Protein AF-V5GTA9-F1 (afdb_monomer)

InterPro domains:
  IPR036397 Ribonuclease H superfamily [G3DSA:3.30.420.10] (4-104)

Sequence (135 aa):
MVRSQLLYLIRQNKDKYNLYITDEMAKKENKVVLRLPPYHCELNPIELIWAQVKNEVASKNKTYKLKDVRELLIEALNNVTNMNWKKCVEHVIKEEEKMGTLDGIMDDLIEPLIISINNSESDMDTDSSNNSENC

Mean predicted aligned error: 11.88 Å

Nearest PDB structures (foldseek):
  5cr4-assembly1_A  TM=5.526E-01  e=5.001E-02  synthetic construct
  4zux-assembly1_V  TM=3.525E-01  e=3.252E+00  Saccharomyces cerevisiae S288C
  4xbo-assembly1_B  TM=2.836E-01  e=8.963E+00  Escherichia coli K-12

Foldseek 3Di:
DAPVVVVVVCVVCVVVPVDDPVQVVCVVVVHHDDDDDPPPCLLPLVVQLVVQLVVQLVVPDDPPDPVSSVVSSVVSVVVDDPVSSVVSNVSSVVVVVVVVVVSVVVSVVDDPPDPPPPPDDDDDDDDDDPDDDDD

Secondary structure (DSSP, 8-state):
--HHHHHHHHHHHGGGT---HHHHHHHHTT-PPPPPPTT-GGG-HHHHHHHHHHHHHHHH-SS--HHHHHHHHHHHHHT--HHHHHHHHHHHHHHHHHHHHHHHHHHHH--------------------------

Structure (mmCIF, N/CA/C/O backbone):
data_AF-V5GTA9-F1
#
_entry.id   AF-V5GTA9-F1
#
loop_
_atom_site.group_PDB
_atom_site.id
_atom_site.type_symbol
_atom_site.label_atom_id
_atom_site.label_alt_id
_atom_site.label_comp_id
_atom_site.label_asym_id
_atom_site.label_entity_id
_atom_site.label_seq_id
_atom_site.pdbx_PDB_ins_code
_atom_site.Cartn_x
_atom_site.Cartn_y
_atom_site.Cartn_z
_atom_site.occupancy
_atom_site.B_iso_or_equiv
_atom_site.auth_seq_id
_atom_site.auth_comp_id
_atom_site.auth_asym_id
_atom_site.auth_atom_id
_atom_site.pdbx_PDB_model_num
ATOM 1 N N . MET A 1 1 ? 24.596 -11.110 -19.372 1.00 63.72 1 MET A N 1
ATOM 2 C CA . MET A 1 1 ? 23.405 -10.435 -19.933 1.00 63.72 1 MET A CA 1
ATOM 3 C C . MET A 1 1 ? 22.958 -9.414 -18.909 1.00 63.72 1 MET A C 1
ATOM 5 O O . MET A 1 1 ? 22.649 -9.816 -17.795 1.00 63.72 1 MET A O 1
ATOM 9 N N . VAL A 1 2 ? 23.010 -8.129 -19.248 1.00 80.12 2 VAL A N 1
ATOM 10 C CA . VAL A 1 2 ? 22.640 -7.034 -18.330 1.00 80.12 2 VAL A CA 1
ATOM 11 C C . VAL A 1 2 ? 21.121 -6.865 -18.264 1.00 80.12 2 VAL A C 1
ATOM 13 O O . VAL A 1 2 ? 20.399 -7.342 -19.151 1.00 80.12 2 VAL A O 1
ATOM 16 N N . ARG A 1 3 ? 20.606 -6.199 -17.226 1.00 78.25 3 ARG A N 1
ATOM 17 C CA . ARG A 1 3 ? 19.157 -6.082 -16.995 1.00 78.25 3 ARG A CA 1
ATOM 18 C C . ARG A 1 3 ? 18.438 -5.418 -18.169 1.00 78.25 3 ARG A C 1
ATOM 20 O O . ARG A 1 3 ? 17.366 -5.877 -18.571 1.00 78.25 3 ARG A O 1
ATOM 27 N N . SER A 1 4 ? 19.038 -4.391 -18.765 1.00 80.69 4 SER A N 1
ATOM 28 C CA . SER A 1 4 ? 18.513 -3.708 -19.957 1.00 80.69 4 SER A CA 1
ATOM 29 C C . SER A 1 4 ? 18.275 -4.649 -21.153 1.00 80.69 4 SER A C 1
ATOM 31 O O . SER A 1 4 ? 17.236 -4.560 -21.814 1.00 80.69 4 SER A O 1
ATOM 33 N N . GLN A 1 5 ? 19.172 -5.614 -21.390 1.00 84.50 5 GLN A N 1
ATOM 34 C CA . GLN A 1 5 ? 19.025 -6.630 -22.442 1.00 84.50 5 GLN A CA 1
ATOM 35 C C . GLN A 1 5 ? 17.868 -7.590 -22.139 1.00 84.50 5 GLN A C 1
ATOM 37 O O . GLN A 1 5 ? 17.070 -7.904 -23.024 1.00 84.50 5 GLN A O 1
ATOM 42 N N . LEU A 1 6 ? 17.729 -8.018 -20.881 1.00 86.31 6 LEU A N 1
ATOM 43 C CA . LEU A 1 6 ? 16.621 -8.878 -20.465 1.00 86.31 6 LEU A CA 1
ATOM 44 C C . LEU A 1 6 ? 15.271 -8.157 -20.596 1.00 86.31 6 LEU A C 1
ATOM 46 O O . LEU A 1 6 ? 14.317 -8.726 -21.126 1.00 86.31 6 LEU A O 1
ATOM 50 N N . LEU A 1 7 ? 15.191 -6.890 -20.179 1.00 86.00 7 LEU A N 1
ATOM 51 C CA . LEU A 1 7 ? 13.988 -6.067 -20.333 1.00 86.00 7 LEU A CA 1
ATOM 52 C C . LEU A 1 7 ? 13.582 -5.911 -21.803 1.00 86.00 7 LEU A C 1
ATOM 54 O O . LEU A 1 7 ? 12.389 -5.961 -22.113 1.00 86.00 7 LEU A O 1
ATOM 58 N N . TYR A 1 8 ? 14.551 -5.764 -22.711 1.00 88.50 8 TYR A N 1
ATOM 59 C CA . TYR A 1 8 ? 14.289 -5.755 -24.149 1.00 88.50 8 TYR A CA 1
ATOM 60 C C . TYR A 1 8 ? 13.653 -7.074 -24.613 1.00 88.50 8 TYR A C 1
ATOM 62 O O . TYR A 1 8 ? 12.587 -7.055 -25.227 1.00 88.50 8 TYR A O 1
ATOM 70 N N . LEU A 1 9 ? 14.239 -8.222 -24.256 1.00 90.00 9 LEU A N 1
ATOM 71 C CA . LEU A 1 9 ? 13.702 -9.540 -24.619 1.00 90.00 9 LEU A CA 1
ATOM 72 C C . LEU A 1 9 ? 12.298 -9.783 -24.051 1.00 90.00 9 LEU A C 1
ATOM 74 O O . LEU A 1 9 ? 11.439 -10.329 -24.749 1.00 90.00 9 LEU A O 1
ATOM 78 N N . ILE A 1 10 ? 12.045 -9.349 -22.812 1.00 86.56 10 ILE A N 1
ATOM 79 C CA . ILE A 1 10 ? 10.724 -9.431 -22.181 1.00 86.56 10 ILE A CA 1
ATOM 80 C C . ILE A 1 10 ? 9.711 -8.623 -22.987 1.00 86.56 10 ILE A C 1
ATOM 82 O O . ILE A 1 10 ? 8.661 -9.160 -23.323 1.00 86.56 10 ILE A O 1
ATOM 86 N N . ARG A 1 11 ? 10.014 -7.370 -23.353 1.00 86.00 11 ARG A N 1
ATOM 87 C CA . ARG A 1 11 ? 9.096 -6.523 -24.141 1.00 86.00 11 ARG A CA 1
ATOM 88 C C . ARG A 1 11 ? 8.681 -7.180 -25.458 1.00 86.00 11 ARG A C 1
ATOM 90 O O . ARG A 1 11 ? 7.508 -7.124 -25.798 1.00 86.00 11 ARG A O 1
ATOM 97 N N . GLN A 1 12 ? 9.600 -7.873 -26.130 1.00 88.56 12 GLN A N 1
ATOM 98 C CA . GLN A 1 12 ? 9.310 -8.566 -27.394 1.00 88.56 12 GLN A CA 1
ATOM 99 C C . GLN A 1 12 ? 8.445 -9.824 -27.241 1.00 88.56 12 GLN A C 1
ATOM 101 O O . GLN A 1 12 ? 7.891 -10.322 -28.221 1.00 88.56 12 GLN A O 1
ATOM 106 N N . ASN A 1 13 ? 8.345 -10.379 -26.032 1.00 86.62 13 ASN A N 1
ATOM 107 C CA . ASN A 1 13 ? 7.649 -11.642 -25.790 1.00 86.62 13 ASN A CA 1
ATOM 108 C C . ASN A 1 13 ? 6.465 -11.522 -24.830 1.00 86.62 13 ASN A C 1
ATOM 110 O O . ASN A 1 13 ? 5.690 -12.469 -24.725 1.00 86.62 13 ASN A O 1
ATOM 114 N N . LYS A 1 14 ? 6.307 -10.380 -24.154 1.00 80.50 14 LYS A N 1
ATOM 115 C CA . LYS A 1 14 ? 5.347 -10.181 -23.066 1.00 80.50 14 LYS A CA 1
ATOM 116 C C . LYS A 1 14 ? 3.928 -10.553 -23.483 1.00 80.50 14 LYS A C 1
ATOM 118 O O . LYS A 1 14 ? 3.289 -11.342 -22.797 1.00 80.50 14 LYS A O 1
ATOM 123 N N . ASP A 1 15 ? 3.476 -10.059 -24.633 1.00 77.44 15 ASP A N 1
ATOM 124 C CA . ASP A 1 15 ? 2.092 -10.214 -25.098 1.00 77.44 15 ASP A CA 1
ATOM 125 C C . ASP A 1 15 ? 1.698 -11.671 -25.376 1.00 77.44 15 ASP A C 1
ATOM 127 O O . ASP A 1 15 ? 0.522 -12.014 -25.296 1.00 77.44 15 ASP A O 1
ATOM 131 N N . LYS A 1 16 ? 2.673 -12.559 -25.615 1.00 78.94 16 LYS A N 1
ATOM 132 C CA . LYS A 1 16 ? 2.424 -13.999 -25.797 1.00 78.94 16 LYS A CA 1
ATOM 133 C C . LYS A 1 16 ? 1.982 -14.691 -24.504 1.00 78.94 16 LYS A C 1
ATOM 135 O O . LYS A 1 16 ? 1.344 -15.735 -24.566 1.00 78.94 16 LYS A O 1
ATOM 140 N N . TYR A 1 17 ? 2.325 -14.122 -23.347 1.00 73.50 17 TYR A N 1
ATOM 141 C CA . TYR A 1 17 ? 2.153 -14.751 -22.033 1.00 73.50 17 TYR A CA 1
ATOM 142 C C . TYR A 1 17 ? 1.309 -13.906 -21.060 1.00 73.50 17 TYR A C 1
ATOM 144 O O . TYR A 1 17 ? 1.145 -14.276 -19.900 1.00 73.50 17 TYR A O 1
ATOM 152 N N . ASN A 1 18 ? 0.756 -12.776 -21.514 1.00 64.12 18 ASN A N 1
ATOM 153 C CA . ASN A 1 18 ? 0.122 -11.757 -20.669 1.00 64.12 18 ASN A CA 1
ATOM 154 C C . ASN A 1 18 ? -1.415 -11.872 -20.573 1.00 64.12 18 ASN A C 1
ATOM 156 O O . ASN A 1 18 ? -2.118 -10.868 -20.498 1.00 64.12 18 ASN A O 1
ATOM 160 N N . LEU A 1 19 ? -1.958 -13.088 -20.580 1.00 69.69 19 LEU A N 1
ATOM 161 C CA . LEU A 1 19 ? -3.406 -13.328 -20.537 1.00 69.69 19 LEU A CA 1
ATOM 162 C C . LEU A 1 19 ? -3.863 -13.663 -19.115 1.00 69.69 19 LEU A C 1
ATOM 164 O O . LEU A 1 19 ? -4.141 -14.814 -18.786 1.00 69.69 19 LEU A O 1
ATOM 168 N N . TYR A 1 20 ? -3.950 -12.644 -18.262 1.00 84.94 20 TYR A N 1
ATOM 169 C CA . TYR A 1 20 ? -4.601 -12.785 -16.961 1.00 84.94 20 TYR A CA 1
ATOM 170 C C . TYR A 1 20 ? -6.048 -12.313 -17.056 1.00 84.94 20 TYR A C 1
ATOM 172 O O . TYR A 1 20 ? -6.324 -11.215 -17.535 1.00 84.94 20 TYR A O 1
ATOM 180 N N . ILE A 1 21 ? -6.978 -13.120 -16.539 1.00 89.56 21 ILE A N 1
ATOM 181 C CA . ILE A 1 21 ? -8.411 -12.780 -16.498 1.00 89.56 21 ILE A CA 1
ATOM 182 C C . ILE A 1 21 ? -8.629 -11.422 -15.807 1.00 89.56 21 ILE A C 1
ATOM 184 O O . ILE A 1 21 ? -9.458 -10.627 -16.243 1.00 89.56 21 ILE A O 1
ATOM 188 N N . THR A 1 22 ? -7.841 -11.123 -14.772 1.00 89.88 22 THR A N 1
ATOM 189 C CA . THR A 1 22 ? -7.871 -9.845 -14.047 1.00 89.88 22 THR A CA 1
ATOM 190 C C . THR A 1 22 ? -7.530 -8.645 -14.924 1.00 89.88 22 THR A C 1
ATOM 192 O O . THR A 1 22 ? -8.128 -7.586 -14.753 1.00 89.88 22 THR A O 1
ATOM 195 N N . ASP A 1 23 ? -6.605 -8.802 -15.871 1.00 89.25 23 ASP A N 1
ATOM 196 C CA . ASP A 1 23 ? -6.149 -7.714 -16.738 1.00 89.25 23 ASP A CA 1
ATOM 197 C C . ASP A 1 23 ? -7.236 -7.387 -17.767 1.00 89.25 23 ASP A C 1
ATOM 199 O O . ASP A 1 23 ? -7.545 -6.219 -17.987 1.00 89.25 23 ASP A O 1
ATOM 203 N N . GLU A 1 24 ? -7.905 -8.409 -18.310 1.00 90.06 24 GLU A N 1
ATOM 204 C CA . GLU A 1 24 ? -9.071 -8.237 -19.184 1.00 90.06 24 GLU A CA 1
ATOM 205 C C . GLU A 1 24 ? -10.257 -7.600 -18.446 1.00 90.06 24 GLU A C 1
ATOM 207 O O . GLU A 1 24 ? -10.933 -6.722 -18.984 1.00 90.06 24 GLU A O 1
ATOM 212 N N . MET A 1 25 ? -10.504 -7.994 -17.192 1.00 93.56 25 MET A N 1
ATOM 213 C CA . MET A 1 25 ? -11.537 -7.370 -16.357 1.00 93.56 25 MET A CA 1
ATOM 214 C C . MET A 1 25 ? -11.231 -5.896 -16.072 1.00 93.56 25 MET A C 1
ATOM 216 O O . MET A 1 25 ? -12.116 -5.055 -16.206 1.00 93.56 25 MET A O 1
ATOM 220 N N . ALA A 1 26 ? -9.987 -5.563 -15.719 1.00 93.62 26 ALA A N 1
ATOM 221 C CA . ALA A 1 26 ? -9.571 -4.181 -15.494 1.00 93.62 26 ALA A CA 1
ATOM 222 C C . ALA A 1 26 ? -9.655 -3.343 -16.780 1.00 93.62 26 ALA A C 1
ATOM 224 O O . ALA A 1 26 ? -10.157 -2.219 -16.756 1.00 93.62 26 ALA A O 1
ATOM 225 N N . LYS A 1 27 ? -9.239 -3.911 -17.917 1.00 92.00 27 LYS A N 1
ATOM 226 C CA . LYS A 1 27 ? -9.268 -3.257 -19.229 1.00 92.00 27 LYS A CA 1
ATOM 227 C C . LYS A 1 27 ? -10.685 -2.912 -19.687 1.00 92.00 27 LYS A C 1
ATOM 229 O O . LYS A 1 27 ? -10.882 -1.825 -20.219 1.00 92.00 27 LYS A O 1
ATOM 234 N N . LYS A 1 28 ? -11.676 -3.781 -19.437 1.00 95.50 28 LYS A N 1
ATOM 235 C CA . LYS A 1 28 ? -13.105 -3.488 -19.697 1.00 95.50 28 LYS A CA 1
ATOM 236 C C . LYS A 1 28 ? -13.598 -2.240 -18.961 1.00 95.50 28 LYS A C 1
ATOM 238 O O . LYS A 1 28 ? -14.474 -1.546 -19.458 1.00 95.50 28 LYS A O 1
ATOM 243 N N . GLU A 1 29 ? -12.991 -1.940 -17.818 1.00 96.12 29 GLU A N 1
ATOM 244 C CA . GLU A 1 29 ? -13.274 -0.771 -16.983 1.00 96.12 29 GLU A CA 1
ATOM 245 C C . GLU A 1 29 ? -12.308 0.403 -17.245 1.00 96.12 29 GLU A C 1
ATOM 247 O O . GLU A 1 29 ? -12.220 1.315 -16.423 1.00 96.12 29 GLU A O 1
ATOM 252 N N . ASN A 1 30 ? -11.548 0.382 -18.350 1.00 95.56 30 ASN A N 1
ATOM 253 C CA . ASN A 1 30 ? -10.504 1.363 -18.688 1.00 95.56 30 ASN A CA 1
ATOM 254 C C . ASN A 1 30 ? -9.437 1.555 -17.589 1.00 95.56 30 ASN A C 1
ATOM 256 O O . ASN A 1 30 ? -8.901 2.650 -17.410 1.00 95.56 30 ASN A O 1
ATOM 260 N N . LYS A 1 31 ? -9.110 0.492 -16.846 1.00 94.31 31 LYS 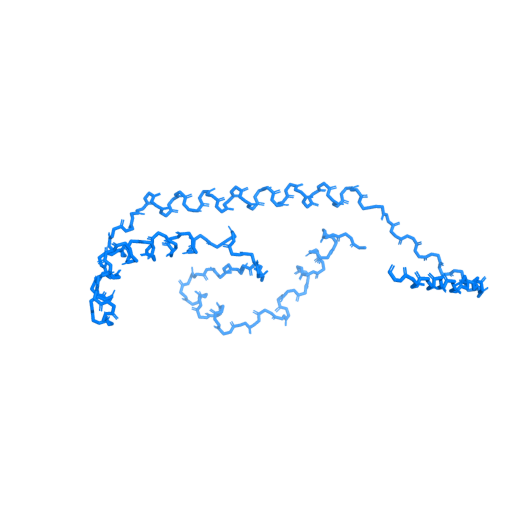A N 1
ATOM 261 C CA . LYS A 1 31 ? -8.076 0.499 -15.800 1.00 94.31 31 LYS A CA 1
ATOM 262 C C . LYS A 1 31 ? -6.832 -0.242 -16.272 1.00 94.31 31 LYS A C 1
ATOM 264 O O . LYS A 1 31 ? -6.917 -1.294 -16.903 1.00 94.31 31 LYS A O 1
ATOM 269 N N . VAL A 1 32 ? -5.668 0.293 -15.913 1.00 90.19 32 VAL A N 1
ATOM 270 C CA . VAL A 1 32 ? -4.368 -0.346 -16.144 1.00 90.19 32 VAL A CA 1
ATOM 271 C C . VAL A 1 32 ? -3.934 -1.052 -14.865 1.00 90.19 32 VAL A C 1
ATOM 273 O O . VAL A 1 32 ? -3.911 -0.445 -13.795 1.00 90.19 32 VAL A O 1
ATOM 276 N N . VAL A 1 33 ? -3.581 -2.332 -14.973 1.00 88.88 33 VAL A N 1
ATOM 277 C CA . VAL A 1 33 ? -3.032 -3.102 -13.852 1.00 88.88 33 VAL A CA 1
ATOM 278 C C . VAL A 1 33 ? -1.535 -2.835 -13.748 1.00 88.88 33 VAL A C 1
ATOM 280 O O . VAL A 1 33 ? -0.770 -3.163 -14.657 1.00 88.88 33 VAL A O 1
ATOM 283 N N . LEU A 1 34 ? -1.116 -2.265 -12.620 1.00 87.81 34 LEU A N 1
ATOM 284 C CA . LEU A 1 34 ? 0.290 -2.172 -12.243 1.00 87.81 34 LEU A CA 1
ATOM 285 C C . LEU A 1 34 ? 0.661 -3.407 -11.423 1.00 87.81 34 LEU A C 1
ATOM 287 O O . LEU A 1 34 ? -0.057 -3.785 -10.498 1.00 87.81 34 LEU A O 1
ATOM 291 N N . ARG A 1 35 ? 1.769 -4.058 -11.784 1.00 86.25 35 ARG A N 1
ATOM 292 C CA . ARG A 1 35 ? 2.270 -5.243 -11.081 1.00 86.25 35 ARG A CA 1
ATOM 293 C C . ARG A 1 35 ? 3.446 -4.840 -10.216 1.00 86.25 35 ARG A C 1
ATOM 295 O O . ARG A 1 35 ? 4.400 -4.252 -10.713 1.00 86.25 35 ARG A O 1
ATOM 302 N N . LEU A 1 36 ? 3.351 -5.186 -8.943 1.00 88.12 36 LEU A N 1
ATOM 303 C CA . LEU A 1 36 ? 4.413 -4.972 -7.977 1.00 88.12 36 LEU A CA 1
ATOM 304 C C . LEU A 1 36 ? 5.395 -6.144 -8.027 1.00 88.12 36 LEU A C 1
ATOM 306 O O . LEU A 1 36 ? 4.965 -7.285 -8.244 1.00 88.12 36 LEU A O 1
ATOM 310 N N . PRO A 1 37 ? 6.696 -5.890 -7.839 1.00 87.19 37 PRO A N 1
ATOM 311 C CA . PRO A 1 37 ? 7.658 -6.968 -7.761 1.00 87.19 37 PRO A CA 1
ATOM 312 C C . PRO A 1 37 ? 7.436 -7.779 -6.466 1.00 87.19 37 PRO A C 1
ATOM 314 O O . PRO A 1 37 ? 7.072 -7.213 -5.429 1.00 87.19 37 PRO A O 1
ATOM 317 N N . PRO A 1 38 ? 7.602 -9.114 -6.508 1.00 86.88 38 PRO A N 1
ATOM 318 C CA . PRO A 1 38 ? 7.452 -9.959 -5.326 1.00 86.88 38 PRO A CA 1
ATOM 319 C C . PRO A 1 38 ? 8.388 -9.521 -4.195 1.00 86.88 38 PRO A C 1
ATOM 321 O O . PRO A 1 38 ? 9.528 -9.167 -4.459 1.00 86.88 38 PRO A O 1
ATOM 324 N N . TYR A 1 39 ? 7.925 -9.601 -2.946 1.00 88.81 39 TYR A N 1
ATOM 325 C CA . TYR A 1 39 ? 8.707 -9.293 -1.734 1.00 88.81 39 TYR A CA 1
ATOM 326 C C . TYR A 1 39 ? 9.159 -7.832 -1.554 1.00 88.81 39 TYR A C 1
ATOM 328 O O . TYR A 1 39 ? 9.930 -7.564 -0.641 1.00 88.81 39 TYR A O 1
ATOM 336 N N . HIS A 1 40 ? 8.628 -6.892 -2.340 1.00 90.12 40 HIS A N 1
ATOM 337 C CA . HIS A 1 40 ? 8.942 -5.462 -2.232 1.00 90.12 40 HIS A CA 1
ATOM 338 C C . HIS A 1 40 ? 7.728 -4.650 -1.768 1.00 90.12 40 HIS A C 1
ATOM 340 O O . HIS A 1 40 ? 7.086 -3.935 -2.544 1.00 90.12 40 HIS A O 1
ATOM 346 N N . CYS A 1 41 ? 7.358 -4.797 -0.495 1.00 92.12 41 CYS A N 1
ATOM 347 C CA . CYS A 1 41 ? 6.211 -4.083 0.072 1.00 92.12 41 CYS A CA 1
ATOM 348 C C . CYS A 1 41 ? 6.442 -2.566 0.170 1.00 92.12 41 CYS A C 1
ATOM 350 O O . CYS A 1 41 ? 5.479 -1.802 0.144 1.00 92.12 41 CYS A O 1
ATOM 352 N N . GLU A 1 42 ? 7.699 -2.126 0.202 1.00 92.81 42 GLU A N 1
ATOM 353 C CA . GLU A 1 42 ? 8.122 -0.727 0.148 1.00 92.81 42 GLU A CA 1
ATOM 354 C C . GLU A 1 42 ? 7.702 -0.021 -1.147 1.00 92.81 42 GLU A C 1
ATOM 356 O O . GLU A 1 42 ? 7.552 1.197 -1.155 1.00 92.81 42 GLU A O 1
ATOM 361 N N . LEU A 1 43 ? 7.434 -0.781 -2.217 1.00 94.56 43 LEU A N 1
ATOM 362 C CA . LEU A 1 43 ? 6.921 -0.257 -3.483 1.00 94.56 43 LEU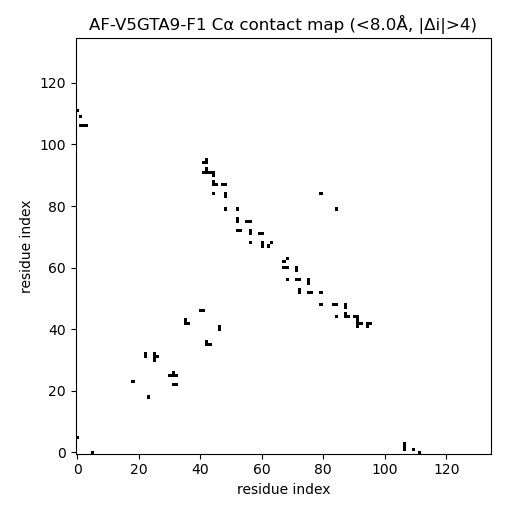 A CA 1
ATOM 363 C C . LEU A 1 43 ? 5.385 -0.248 -3.555 1.00 94.56 43 LEU A C 1
ATOM 365 O O . LEU A 1 43 ? 4.809 0.092 -4.588 1.00 94.56 43 LEU A O 1
ATOM 369 N N . ASN A 1 44 ? 4.697 -0.622 -2.472 1.00 95.19 44 ASN A N 1
ATOM 370 C CA . ASN A 1 44 ? 3.245 -0.710 -2.426 1.00 95.19 44 ASN A CA 1
ATOM 371 C C . ASN A 1 44 ? 2.637 0.352 -1.489 1.00 95.19 44 ASN A C 1
ATOM 373 O O . ASN A 1 44 ? 2.597 0.156 -0.271 1.00 95.19 44 ASN A O 1
ATOM 377 N N . PRO A 1 45 ? 2.077 1.460 -2.008 1.00 95.44 45 PRO A N 1
ATOM 378 C CA . PRO A 1 45 ? 1.633 2.571 -1.162 1.00 95.44 45 PRO A CA 1
ATOM 379 C C . PRO A 1 45 ? 0.476 2.197 -0.225 1.00 95.44 45 PRO A C 1
ATOM 381 O O . PRO A 1 45 ? 0.319 2.817 0.828 1.00 95.44 45 PRO A O 1
ATOM 384 N N . ILE A 1 46 ? -0.321 1.174 -0.562 1.00 96.06 46 ILE A N 1
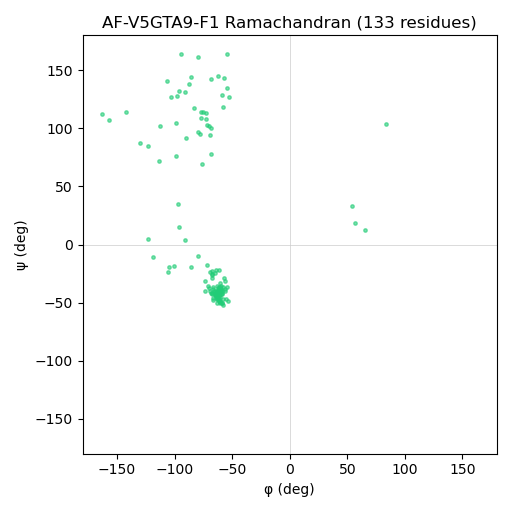ATOM 385 C CA . ILE A 1 46 ? -1.410 0.711 0.309 1.00 96.06 46 ILE A CA 1
ATOM 386 C C . ILE A 1 46 ? -0.888 0.079 1.605 1.00 96.06 46 ILE A C 1
ATOM 388 O O . ILE A 1 46 ? -1.586 0.132 2.610 1.00 96.06 46 ILE A O 1
ATOM 392 N N . GLU A 1 47 ? 0.334 -0.464 1.625 1.00 96.19 47 GLU A N 1
ATOM 393 C CA . GLU A 1 47 ? 0.932 -1.043 2.838 1.00 96.19 47 GLU A CA 1
ATOM 394 C C . GLU A 1 47 ? 1.203 0.039 3.890 1.00 96.19 47 GLU A C 1
ATOM 396 O O . GLU A 1 47 ? 0.966 -0.171 5.080 1.00 96.19 47 GLU A O 1
ATOM 401 N N . LEU A 1 48 ? 1.609 1.236 3.452 1.00 96.38 48 LEU A N 1
ATOM 402 C CA . LEU A 1 48 ? 1.820 2.398 4.323 1.00 96.38 48 LEU A CA 1
ATOM 403 C C . LEU A 1 48 ? 0.496 2.916 4.898 1.00 96.38 48 LEU A C 1
ATOM 405 O O . LEU A 1 48 ? 0.403 3.218 6.090 1.00 96.38 48 LEU A O 1
ATOM 409 N N . ILE A 1 49 ? -0.551 2.960 4.071 1.00 97.88 49 ILE A N 1
ATOM 410 C CA . ILE A 1 49 ? -1.906 3.300 4.523 1.00 97.88 49 ILE A CA 1
ATOM 411 C C . ILE A 1 49 ? -2.425 2.246 5.503 1.00 97.88 49 ILE A C 1
ATOM 413 O O . ILE A 1 49 ? -2.954 2.589 6.560 1.00 97.88 49 ILE A O 1
ATOM 417 N N . TRP A 1 50 ? -2.219 0.961 5.217 1.00 97.62 50 TRP A N 1
ATOM 418 C CA . TRP A 1 50 ? -2.588 -0.114 6.130 1.00 97.62 50 TRP A CA 1
ATOM 419 C C . TRP A 1 50 ? -1.818 -0.057 7.441 1.00 97.62 50 TRP A C 1
ATOM 421 O O . TRP A 1 50 ? -2.395 -0.361 8.482 1.00 97.62 50 TRP A O 1
ATOM 431 N N . ALA A 1 51 ? -0.545 0.340 7.435 1.00 96.81 51 ALA A N 1
ATOM 432 C CA . ALA A 1 51 ? 0.204 0.571 8.663 1.00 96.81 51 ALA A CA 1
ATOM 433 C C . ALA A 1 51 ? -0.450 1.675 9.512 1.00 96.81 51 ALA A C 1
ATOM 435 O O . ALA A 1 51 ? -0.661 1.465 10.706 1.00 96.81 51 ALA A O 1
ATOM 436 N N . GLN A 1 52 ? -0.857 2.796 8.902 1.00 96.56 52 GLN A N 1
ATOM 437 C CA . GLN A 1 52 ? -1.601 3.858 9.593 1.00 96.56 52 GLN A CA 1
ATOM 438 C C . GLN A 1 52 ? -2.908 3.326 10.204 1.00 96.56 52 GLN A C 1
ATOM 440 O O . GLN A 1 52 ? -3.134 3.493 11.402 1.00 96.56 52 GLN A O 1
ATOM 445 N N . VAL A 1 53 ? -3.732 2.640 9.406 1.00 98.06 53 VAL A N 1
ATOM 446 C CA . VAL A 1 53 ? -5.027 2.094 9.850 1.00 98.06 53 VAL A CA 1
ATOM 447 C C . VAL A 1 53 ? -4.845 1.077 10.980 1.00 98.06 53 VAL A C 1
ATOM 449 O O . VAL A 1 53 ? -5.521 1.157 12.004 1.00 98.06 53 VAL A O 1
ATOM 452 N N . LYS A 1 54 ? -3.900 0.138 10.836 1.00 96.88 54 LYS A N 1
ATOM 453 C CA . LYS A 1 54 ? -3.610 -0.878 11.860 1.00 96.88 54 LYS A CA 1
ATOM 454 C C . LYS A 1 54 ? -3.148 -0.244 13.167 1.00 96.88 54 LYS A C 1
ATOM 456 O O . LYS A 1 54 ? -3.611 -0.663 14.224 1.00 96.88 54 LYS A O 1
ATOM 461 N N . ASN A 1 55 ? -2.273 0.759 13.103 1.00 97.56 55 ASN A N 1
ATOM 462 C CA . ASN A 1 55 ? -1.784 1.457 14.290 1.00 97.56 55 ASN A CA 1
ATOM 463 C C . ASN A 1 55 ? -2.915 2.185 15.019 1.00 97.56 55 ASN A C 1
ATOM 465 O O . ASN A 1 55 ? -2.995 2.125 16.245 1.00 97.56 55 ASN A O 1
ATOM 469 N N . GLU A 1 56 ? -3.822 2.824 14.279 1.00 97.00 56 GLU A N 1
ATOM 470 C CA . GLU A 1 56 ? -4.974 3.494 14.872 1.00 97.00 56 GLU A CA 1
ATOM 471 C C . GLU A 1 56 ? -5.902 2.500 15.581 1.00 97.00 56 GLU A C 1
ATOM 473 O O . GLU A 1 56 ? -6.200 2.679 16.766 1.00 97.00 56 GLU A O 1
ATOM 478 N N . VAL A 1 57 ? -6.281 1.412 14.901 1.00 97.62 57 VAL A N 1
ATOM 479 C CA . VAL A 1 57 ? -7.110 0.350 15.492 1.00 97.62 57 VAL A CA 1
ATOM 480 C C . VAL A 1 57 ? -6.426 -0.241 16.724 1.00 97.62 57 VAL A C 1
ATOM 482 O O . VAL A 1 57 ? -7.059 -0.357 17.770 1.00 97.62 57 VAL A O 1
ATOM 485 N N . ALA A 1 58 ? -5.135 -0.571 16.637 1.00 96.50 58 ALA A N 1
ATOM 486 C CA . ALA A 1 58 ? -4.377 -1.138 17.750 1.00 96.50 58 ALA A CA 1
ATOM 487 C C . ALA A 1 58 ? -4.320 -0.191 18.958 1.00 96.50 58 ALA A C 1
ATOM 489 O O . ALA A 1 58 ? -4.489 -0.641 20.087 1.00 96.50 58 ALA A O 1
ATOM 490 N N . SER A 1 59 ? -4.152 1.117 18.735 1.00 96.69 59 SER A N 1
ATOM 491 C CA . SER A 1 59 ? -4.089 2.110 19.817 1.00 96.69 59 SER A CA 1
ATOM 492 C C . SER A 1 59 ? -5.414 2.293 20.570 1.00 96.69 59 SER A C 1
ATOM 494 O O . SER A 1 59 ? -5.417 2.638 21.752 1.00 96.69 59 SER A O 1
ATOM 496 N N . LYS A 1 60 ? -6.547 2.058 19.894 1.00 96.06 60 LYS A N 1
ATOM 497 C CA . LYS A 1 60 ? -7.900 2.264 20.436 1.00 96.06 60 LYS A CA 1
ATOM 498 C C . LYS A 1 60 ? -8.568 0.968 20.900 1.00 96.06 60 LYS A C 1
ATOM 500 O O . LYS A 1 60 ? -9.526 1.018 21.674 1.00 96.06 60 LYS A O 1
ATOM 505 N N . ASN A 1 61 ? -8.084 -0.189 20.454 1.00 95.12 61 ASN A N 1
ATOM 506 C CA . ASN A 1 61 ? -8.667 -1.482 20.784 1.00 95.12 61 ASN A CA 1
ATOM 507 C C . ASN A 1 61 ? -8.387 -1.871 22.244 1.00 95.12 61 ASN A C 1
ATOM 509 O O . ASN A 1 61 ? -7.272 -2.233 22.606 1.00 95.12 61 ASN A O 1
ATOM 513 N N . LYS A 1 62 ? -9.428 -1.825 23.081 1.00 93.75 62 LYS A N 1
ATOM 514 C CA . LYS A 1 62 ? -9.356 -2.184 24.511 1.00 93.75 62 LYS A CA 1
ATOM 515 C C . LYS A 1 62 ? -9.995 -3.531 24.836 1.00 93.75 62 LYS A C 1
ATOM 517 O O . LYS A 1 62 ? -9.694 -4.121 25.868 1.00 93.75 62 LYS A O 1
ATOM 522 N N . THR A 1 63 ? -10.923 -3.986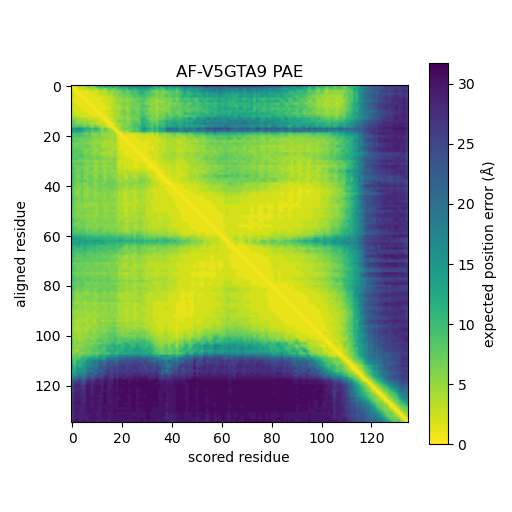 24.001 1.00 92.25 63 THR A N 1
ATOM 523 C CA . THR A 1 63 ? -11.802 -5.126 24.297 1.00 92.25 63 THR A CA 1
ATOM 524 C C . THR A 1 63 ? -11.406 -6.388 23.545 1.00 92.25 63 THR A C 1
ATOM 526 O O . THR A 1 63 ? -11.829 -7.473 23.939 1.00 92.25 63 THR A O 1
ATOM 529 N N . TYR A 1 64 ? -10.629 -6.256 22.464 1.00 90.06 64 TYR A N 1
ATOM 530 C CA . TYR A 1 64 ? -10.202 -7.343 21.579 1.00 90.06 64 TYR A CA 1
ATOM 531 C C . TYR A 1 64 ? -11.360 -8.150 20.970 1.00 90.06 64 TYR A C 1
ATOM 533 O O . TYR A 1 64 ? -11.167 -9.255 20.465 1.00 90.06 64 TYR A O 1
ATOM 541 N N . LYS A 1 65 ? -12.576 -7.593 20.978 1.00 95.94 65 LYS A N 1
ATOM 542 C CA . LYS A 1 65 ? -13.760 -8.203 20.371 1.00 95.94 65 LYS A CA 1
ATOM 543 C C . LYS A 1 65 ? -13.851 -7.805 18.906 1.00 95.94 65 LYS A C 1
ATOM 545 O O . LYS A 1 65 ? -13.700 -6.638 18.561 1.00 95.94 65 LYS A O 1
ATOM 550 N N . LEU A 1 66 ? -14.195 -8.765 18.049 1.00 95.94 66 LEU A N 1
ATOM 551 C CA . LEU A 1 66 ? -14.279 -8.544 16.602 1.00 95.94 66 LEU A CA 1
ATOM 552 C C . LEU A 1 66 ? -15.264 -7.428 16.219 1.00 95.94 66 LEU A C 1
ATOM 554 O O . LEU A 1 66 ? -15.005 -6.675 15.285 1.00 95.94 66 LEU A O 1
ATOM 558 N N . LYS A 1 67 ? -16.382 -7.312 16.948 1.00 96.06 67 LYS A N 1
ATOM 559 C CA . LYS A 1 67 ? -17.369 -6.249 16.724 1.00 96.06 67 LYS A CA 1
ATOM 560 C C . LYS A 1 67 ? -16.743 -4.864 16.916 1.00 96.06 67 LYS A C 1
ATOM 562 O O . LYS A 1 67 ? -16.846 -4.027 16.028 1.00 96.06 67 LYS A O 1
ATOM 567 N N . ASP A 1 68 ? -16.039 -4.673 18.024 1.00 95.25 68 ASP A N 1
ATOM 568 C CA . ASP A 1 68 ? -15.433 -3.390 18.377 1.00 95.25 68 ASP A CA 1
ATOM 569 C C . ASP A 1 68 ? -14.261 -3.074 17.430 1.00 95.25 68 ASP A C 1
ATOM 571 O O . ASP A 1 68 ? -14.117 -1.948 16.964 1.00 95.25 68 ASP A O 1
ATOM 575 N N . VAL A 1 69 ? -13.479 -4.089 17.036 1.00 96.94 69 VAL A N 1
ATOM 576 C CA . VAL A 1 69 ? -12.435 -3.955 16.002 1.00 96.94 69 VAL A CA 1
ATOM 577 C C . VAL A 1 69 ? -13.023 -3.505 14.663 1.00 96.94 69 VAL A C 1
ATOM 579 O O . VAL A 1 69 ? -12.419 -2.680 13.983 1.00 96.94 69 VAL A O 1
ATOM 582 N N . ARG A 1 70 ? -14.199 -4.011 14.273 1.00 97.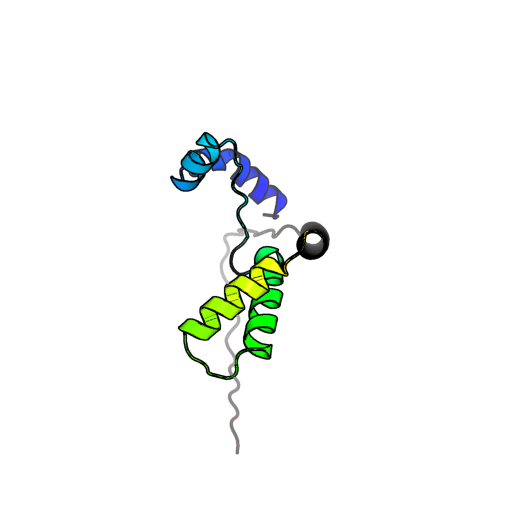25 70 ARG A N 1
ATOM 583 C CA . ARG A 1 70 ? -14.873 -3.596 13.034 1.00 97.25 70 ARG A CA 1
ATOM 584 C C . ARG A 1 70 ? -15.289 -2.127 13.080 1.00 97.25 70 ARG A C 1
ATOM 586 O O . ARG A 1 70 ? -15.122 -1.434 12.081 1.00 97.25 70 ARG A O 1
ATOM 593 N N . GLU A 1 71 ? -15.827 -1.665 14.205 1.00 97.50 71 GLU A N 1
ATOM 594 C CA . GLU A 1 71 ? -16.211 -0.260 14.392 1.00 97.50 71 GLU A CA 1
ATOM 595 C C . GLU A 1 71 ? -14.976 0.655 14.321 1.00 97.50 71 GLU A C 1
ATOM 597 O O . GLU A 1 71 ? -14.964 1.609 13.542 1.00 97.50 71 GLU A O 1
ATOM 602 N N . LEU A 1 72 ? -13.894 0.287 15.016 1.00 98.06 72 LEU A N 1
ATOM 603 C CA . LEU A 1 72 ? -12.615 1.005 14.969 1.00 98.06 72 LEU A CA 1
ATOM 604 C C . LEU A 1 72 ? -11.976 1.006 13.574 1.00 98.06 72 LEU A C 1
ATOM 606 O O . LEU A 1 72 ? -11.387 2.005 13.174 1.00 98.06 72 LEU A O 1
ATOM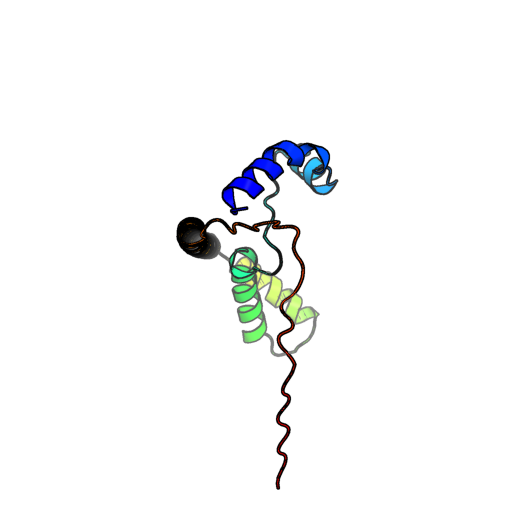 610 N N . LEU A 1 73 ? -12.083 -0.092 12.820 1.00 97.88 73 LEU A N 1
ATOM 611 C CA . LEU A 1 73 ? -11.566 -0.172 11.453 1.00 97.88 73 LEU A CA 1
ATOM 612 C C . LEU A 1 73 ? -12.277 0.824 10.532 1.00 97.88 73 LEU A C 1
ATOM 614 O O . LEU A 1 73 ? -11.621 1.500 9.745 1.00 97.88 73 LEU A O 1
ATOM 618 N N . ILE A 1 74 ? -13.605 0.923 10.627 1.00 98.00 74 ILE A N 1
ATOM 619 C CA . ILE A 1 74 ? -14.386 1.876 9.827 1.00 98.00 74 ILE A CA 1
ATOM 620 C C . ILE A 1 74 ? -13.998 3.314 10.190 1.00 98.00 74 ILE A C 1
ATOM 622 O O . ILE A 1 74 ? -13.794 4.131 9.294 1.00 98.00 74 ILE A O 1
ATOM 626 N N . GLU A 1 75 ? -13.849 3.618 11.482 1.00 97.69 75 GLU A N 1
ATOM 627 C CA . GLU A 1 75 ? -13.381 4.929 11.947 1.00 97.69 75 GLU A CA 1
ATOM 628 C C . GLU A 1 75 ? -11.986 5.258 11.393 1.00 97.69 75 GLU A C 1
ATOM 630 O O . GLU A 1 75 ? -11.797 6.311 10.785 1.00 97.69 75 GLU A O 1
ATOM 635 N N . ALA A 1 76 ? -11.032 4.333 11.523 1.00 97.88 76 ALA A N 1
ATOM 636 C CA . ALA A 1 76 ? -9.665 4.518 11.047 1.00 97.88 76 ALA A CA 1
ATOM 637 C C . ALA A 1 76 ? -9.596 4.714 9.525 1.00 97.88 76 ALA A C 1
ATOM 639 O O . ALA A 1 76 ? -8.847 5.561 9.045 1.00 97.88 76 ALA A O 1
ATOM 640 N N . LEU A 1 77 ? -10.406 3.979 8.752 1.00 97.62 77 LEU A N 1
ATOM 641 C CA . LEU A 1 77 ? -10.509 4.165 7.301 1.00 97.62 77 LEU A CA 1
ATOM 642 C C . LEU A 1 77 ? -11.061 5.549 6.936 1.00 97.62 77 LEU A C 1
ATOM 644 O O . LEU A 1 77 ? -10.538 6.180 6.020 1.00 97.62 77 LEU A O 1
ATOM 648 N N . ASN A 1 78 ? -12.065 6.047 7.664 1.00 97.50 78 ASN A N 1
ATOM 649 C CA . ASN A 1 78 ? -12.618 7.389 7.446 1.00 97.50 78 ASN A CA 1
ATOM 650 C C . ASN A 1 78 ? -11.625 8.509 7.798 1.00 97.50 78 ASN A C 1
ATOM 652 O O . ASN A 1 78 ? -11.705 9.600 7.236 1.00 97.50 78 ASN A O 1
ATOM 656 N N . ASN A 1 79 ? -10.677 8.239 8.698 1.00 97.12 79 ASN A N 1
ATOM 657 C CA . ASN A 1 79 ? -9.619 9.176 9.073 1.00 97.12 79 ASN A CA 1
ATOM 658 C C . ASN A 1 79 ? -8.461 9.222 8.059 1.00 97.12 79 ASN A C 1
ATOM 660 O O . ASN A 1 79 ? -7.610 10.113 8.137 1.00 97.12 79 ASN A O 1
ATOM 664 N N . VAL A 1 80 ? -8.409 8.302 7.088 1.00 97.75 80 VAL A N 1
ATOM 665 C CA . VAL A 1 80 ? -7.420 8.357 6.004 1.00 97.75 80 VAL A CA 1
ATOM 666 C C . VAL A 1 80 ? -7.782 9.483 5.039 1.00 97.75 80 VAL A C 1
ATOM 668 O O . VAL A 1 80 ? -8.771 9.428 4.315 1.00 97.75 80 VAL A O 1
ATOM 671 N N . THR A 1 81 ? -6.935 10.508 4.989 1.00 97.81 81 THR A N 1
ATOM 672 C CA . THR A 1 81 ? -7.141 11.676 4.127 1.00 97.81 81 THR A CA 1
ATOM 673 C C . THR A 1 81 ? -6.417 11.552 2.787 1.00 97.81 81 THR A C 1
ATOM 675 O O . THR A 1 81 ? -5.451 10.800 2.630 1.00 97.81 81 THR A O 1
ATOM 678 N N . ASN A 1 82 ? -6.804 12.398 1.828 1.00 97.69 82 ASN A N 1
ATOM 679 C CA . ASN A 1 82 ? -6.083 12.558 0.561 1.00 97.69 82 ASN A CA 1
ATOM 680 C C . ASN A 1 82 ? -4.604 12.939 0.765 1.00 97.69 82 ASN A C 1
ATOM 682 O O . ASN A 1 82 ? -3.750 12.542 -0.025 1.00 97.69 82 ASN A O 1
ATOM 686 N N . MET A 1 83 ? -4.280 13.671 1.838 1.00 98.00 83 MET A N 1
ATOM 687 C CA . MET A 1 83 ? -2.895 14.026 2.163 1.00 98.00 83 MET A CA 1
ATOM 688 C C . MET A 1 83 ? -2.086 12.821 2.645 1.00 98.00 83 MET A C 1
ATOM 690 O O . MET A 1 83 ? -0.909 12.714 2.300 1.00 98.00 83 MET A O 1
ATOM 694 N N . ASN A 1 84 ? -2.703 11.892 3.388 1.00 97.25 84 ASN A N 1
ATOM 695 C CA . ASN A 1 84 ? -2.052 10.634 3.767 1.00 97.25 84 ASN A CA 1
ATOM 696 C C . ASN A 1 84 ? -1.692 9.827 2.518 1.00 97.25 84 ASN A C 1
ATOM 698 O O . ASN A 1 84 ? -0.541 9.418 2.367 1.00 97.25 84 ASN A O 1
ATOM 702 N N . TRP A 1 85 ? -2.645 9.675 1.593 1.00 97.81 85 TRP A N 1
ATOM 703 C CA . TRP A 1 85 ? -2.424 8.994 0.316 1.00 97.81 85 TRP A CA 1
ATOM 704 C C . TRP A 1 85 ? -1.323 9.643 -0.511 1.00 97.81 85 TRP A C 1
ATOM 706 O O . TRP A 1 85 ? -0.392 8.953 -0.923 1.00 97.81 85 TRP A O 1
ATOM 716 N N . LYS A 1 86 ? -1.382 10.966 -0.699 1.00 98.06 86 LYS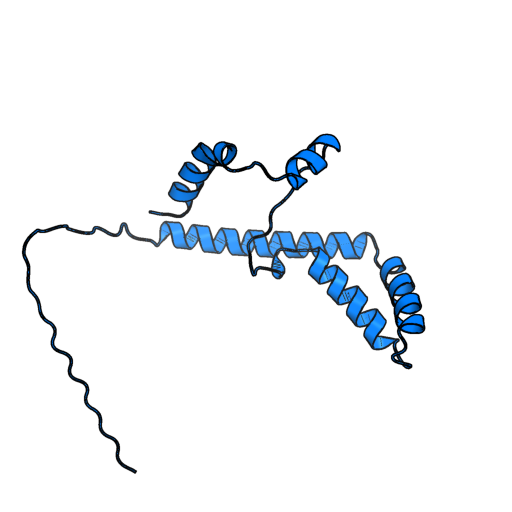 A N 1
ATOM 717 C CA . LYS A 1 86 ? -0.365 11.709 -1.450 1.00 98.06 86 LYS A CA 1
ATOM 718 C C . LYS A 1 86 ? 1.032 11.478 -0.874 1.00 98.06 86 LYS A C 1
ATOM 720 O O . LYS A 1 86 ? 1.942 11.129 -1.615 1.00 98.06 86 LYS A O 1
ATOM 725 N N . LYS A 1 87 ? 1.180 11.579 0.450 1.00 97.88 87 LYS A N 1
ATOM 726 C CA . LYS A 1 87 ? 2.455 11.344 1.139 1.00 97.88 87 LYS A CA 1
ATOM 727 C C . LYS A 1 87 ? 2.970 9.911 0.952 1.00 97.88 87 LYS A C 1
ATOM 729 O O . LYS A 1 87 ? 4.168 9.722 0.762 1.00 97.88 87 LYS A O 1
ATOM 734 N N . CYS A 1 88 ? 2.091 8.909 1.010 1.00 97.38 88 CYS A N 1
ATOM 735 C CA . CYS A 1 88 ? 2.475 7.506 0.816 1.00 97.38 88 CYS A CA 1
ATOM 736 C C . CYS A 1 88 ? 2.924 7.237 -0.625 1.00 97.38 88 CYS A C 1
ATOM 738 O O . CYS A 1 88 ? 3.945 6.590 -0.833 1.00 97.38 88 CYS A O 1
ATOM 740 N N . VAL A 1 89 ? 2.207 7.777 -1.613 1.00 97.00 89 VAL A N 1
ATOM 741 C CA . VAL A 1 89 ? 2.581 7.660 -3.030 1.00 97.00 89 VAL A CA 1
ATOM 742 C C . VAL A 1 89 ? 3.911 8.365 -3.306 1.00 97.00 89 VAL A C 1
ATOM 744 O O . VAL A 1 89 ? 4.788 7.778 -3.927 1.00 97.00 89 VAL A O 1
ATOM 747 N N . GLU A 1 90 ? 4.106 9.582 -2.792 1.00 97.75 90 GLU A N 1
ATOM 748 C CA . GLU A 1 90 ? 5.381 10.305 -2.917 1.00 97.75 90 GLU A CA 1
ATOM 749 C C . GLU A 1 90 ? 6.556 9.549 -2.286 1.00 97.75 90 GLU A C 1
ATOM 751 O O . GLU A 1 90 ? 7.671 9.616 -2.795 1.00 97.75 90 GLU A O 1
ATOM 756 N N . HIS A 1 91 ? 6.332 8.840 -1.176 1.00 97.06 91 HIS A N 1
ATOM 757 C CA . HIS A 1 91 ? 7.364 8.005 -0.564 1.00 97.06 91 HIS A CA 1
ATOM 758 C C . HIS A 1 91 ? 7.742 6.823 -1.461 1.00 97.06 91 HIS A C 1
ATOM 760 O O . HIS A 1 91 ? 8.924 6.613 -1.709 1.00 97.06 91 HIS A O 1
ATOM 766 N N . VAL A 1 92 ? 6.749 6.105 -1.991 1.00 96.31 92 VAL A N 1
ATOM 767 C CA . VAL A 1 92 ? 6.978 4.967 -2.892 1.00 96.31 92 VAL A CA 1
ATOM 768 C C . VAL A 1 92 ? 7.731 5.386 -4.153 1.00 96.31 92 VAL A C 1
ATOM 770 O O . VAL A 1 92 ? 8.673 4.705 -4.541 1.00 96.31 92 VAL A O 1
ATOM 773 N N . ILE A 1 93 ? 7.374 6.527 -4.753 1.00 96.12 93 ILE A N 1
ATOM 774 C CA . ILE A 1 93 ? 8.080 7.064 -5.928 1.00 96.12 93 ILE A CA 1
ATOM 775 C C . ILE A 1 93 ? 9.560 7.311 -5.605 1.00 96.12 93 ILE A C 1
ATOM 777 O O . ILE A 1 93 ? 10.431 6.958 -6.392 1.00 96.12 93 ILE A O 1
ATOM 781 N N . LYS A 1 94 ? 9.869 7.861 -4.424 1.00 97.06 94 LYS A N 1
ATOM 782 C CA . LYS A 1 94 ? 11.261 8.082 -4.001 1.00 97.06 94 LYS A CA 1
ATOM 783 C C . LYS A 1 94 ? 12.029 6.779 -3.795 1.00 97.06 94 LYS A C 1
ATOM 785 O O . LYS A 1 94 ? 13.206 6.713 -4.144 1.00 97.06 94 LYS A O 1
ATOM 790 N N . GLU A 1 95 ? 11.397 5.755 -3.222 1.00 95.81 95 GLU A N 1
ATOM 791 C CA . GLU A 1 95 ? 12.036 4.439 -3.094 1.00 95.81 95 GLU A CA 1
ATOM 792 C C . GLU A 1 95 ? 12.258 3.793 -4.471 1.00 95.81 95 GLU A C 1
ATOM 794 O O . GLU A 1 95 ? 13.332 3.245 -4.711 1.00 95.81 95 GLU A O 1
ATOM 799 N N . GLU A 1 96 ? 11.315 3.937 -5.409 1.00 93.88 96 GLU A N 1
ATOM 800 C CA . GLU A 1 96 ? 11.475 3.476 -6.795 1.00 93.88 96 GLU A CA 1
ATOM 801 C C . GLU A 1 96 ? 12.646 4.181 -7.502 1.00 93.88 96 GLU A C 1
ATOM 803 O O . GLU A 1 96 ? 13.503 3.516 -8.085 1.00 93.88 96 GLU A O 1
ATOM 808 N N . GLU A 1 97 ? 12.740 5.511 -7.406 1.00 94.88 97 GLU A N 1
ATOM 809 C CA . GLU A 1 97 ? 13.844 6.299 -7.978 1.00 94.88 97 GLU A CA 1
ATOM 810 C C . GLU A 1 97 ? 15.206 5.875 -7.414 1.00 94.88 97 GLU A C 1
ATOM 812 O O . GLU A 1 97 ? 16.191 5.727 -8.149 1.00 94.88 97 GLU A O 1
ATOM 817 N N . LYS A 1 98 ? 15.268 5.640 -6.101 1.00 94.38 98 LYS A N 1
ATOM 818 C CA . LYS A 1 98 ? 16.475 5.176 -5.415 1.00 94.38 98 LYS A CA 1
ATOM 819 C C . LYS A 1 98 ? 16.904 3.796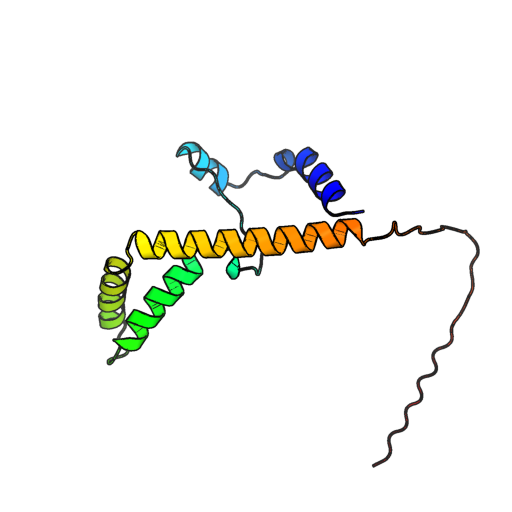 -5.908 1.00 94.38 98 LYS A C 1
ATOM 821 O O . LYS A 1 98 ? 18.082 3.609 -6.213 1.00 94.38 98 LYS A O 1
ATOM 826 N N . MET A 1 99 ? 15.972 2.848 -6.012 1.00 91.25 99 MET A N 1
ATOM 827 C CA . MET A 1 99 ? 16.256 1.515 -6.555 1.00 91.25 99 MET A CA 1
ATOM 828 C C . MET A 1 99 ? 16.715 1.597 -8.011 1.00 91.25 99 MET A C 1
ATOM 830 O O . MET A 1 99 ? 17.747 1.026 -8.354 1.00 91.25 99 MET A O 1
ATOM 834 N N . GLY A 1 100 ? 16.021 2.380 -8.841 1.00 87.88 100 GLY A N 1
ATOM 835 C CA . GLY A 1 100 ? 16.385 2.572 -10.245 1.00 87.88 100 GLY A CA 1
ATOM 836 C C . GLY A 1 100 ? 17.779 3.179 -10.429 1.00 87.88 100 GLY A C 1
ATOM 837 O O . GLY A 1 100 ? 18.510 2.781 -11.334 1.00 87.88 100 GLY A O 1
ATOM 838 N N . THR A 1 101 ? 18.184 4.095 -9.546 1.00 89.50 101 THR A N 1
ATOM 839 C CA . THR A 1 101 ? 19.535 4.681 -9.565 1.00 89.50 101 THR A CA 1
ATOM 840 C C . THR A 1 101 ? 20.603 3.639 -9.231 1.00 89.50 101 THR A C 1
ATOM 842 O O . THR A 1 101 ? 21.613 3.549 -9.926 1.00 89.50 101 THR A O 1
ATOM 845 N N . LEU A 1 102 ? 20.379 2.830 -8.190 1.00 87.00 102 LEU A N 1
ATOM 846 C CA . LEU A 1 102 ? 21.295 1.750 -7.805 1.00 87.00 102 LEU A CA 1
ATOM 847 C C . LEU A 1 102 ? 21.423 0.690 -8.905 1.00 87.00 102 LEU A C 1
ATOM 849 O O . LEU A 1 102 ? 22.527 0.231 -9.190 1.00 87.00 102 LEU A O 1
ATOM 853 N N . ASP A 1 103 ? 20.307 0.346 -9.549 1.00 83.12 103 ASP A N 1
ATOM 854 C CA . ASP A 1 103 ? 20.277 -0.592 -10.670 1.00 83.12 103 ASP A CA 1
ATOM 855 C C . ASP A 1 103 ? 21.098 -0.090 -11.866 1.00 83.12 103 ASP A C 1
ATOM 857 O O . ASP A 1 103 ? 21.854 -0.863 -12.451 1.00 83.12 103 ASP A O 1
ATOM 861 N N . GLY A 1 104 ? 20.983 1.198 -12.214 1.00 81.69 104 GLY A N 1
ATOM 862 C CA . GLY A 1 104 ? 21.755 1.801 -13.305 1.00 81.69 104 GLY A CA 1
ATOM 863 C C . GLY A 1 104 ? 23.263 1.744 -13.057 1.00 81.69 104 GLY A C 1
ATOM 864 O O . GLY A 1 104 ? 24.014 1.327 -13.932 1.00 81.69 104 GLY A O 1
ATOM 865 N N . ILE A 1 105 ? 23.693 2.068 -11.833 1.00 82.38 105 ILE A N 1
ATOM 866 C CA . ILE A 1 105 ? 25.105 1.972 -11.433 1.00 82.38 105 ILE A CA 1
ATOM 867 C C . ILE A 1 105 ? 25.608 0.526 -11.548 1.00 82.38 105 ILE A C 1
ATOM 869 O O . ILE A 1 105 ? 26.733 0.294 -11.982 1.00 82.38 105 ILE A O 1
ATOM 873 N N . MET A 1 106 ? 24.793 -0.461 -11.169 1.00 79.25 106 MET A N 1
ATOM 874 C CA . MET A 1 106 ? 25.188 -1.866 -11.258 1.00 79.25 106 MET A CA 1
ATOM 875 C C . MET A 1 106 ? 25.299 -2.352 -12.708 1.00 79.25 106 MET A C 1
ATOM 877 O O . MET A 1 106 ? 26.252 -3.059 -13.022 1.00 79.25 106 MET A O 1
ATOM 881 N N . ASP A 1 107 ? 24.385 -1.952 -13.596 1.00 79.88 107 ASP A N 1
ATOM 882 C CA . ASP A 1 107 ? 24.478 -2.274 -15.028 1.00 79.88 107 ASP A CA 1
ATOM 883 C C . ASP A 1 107 ? 25.765 -1.696 -15.666 1.00 79.88 107 ASP A C 1
ATOM 885 O O . ASP A 1 107 ? 26.343 -2.354 -16.532 1.00 79.88 107 ASP A O 1
ATOM 889 N N . ASP A 1 108 ? 26.247 -0.531 -15.209 1.00 78.94 108 ASP A N 1
ATOM 890 C CA . ASP A 1 108 ? 27.507 0.082 -15.670 1.00 78.94 108 ASP A CA 1
ATOM 891 C C . ASP A 1 108 ? 28.764 -0.633 -15.134 1.00 78.94 108 ASP A C 1
ATOM 893 O O . ASP A 1 108 ? 29.800 -0.661 -15.800 1.00 78.94 108 ASP A O 1
ATOM 897 N N . LEU A 1 109 ? 28.689 -1.205 -13.926 1.00 77.56 109 LEU A N 1
ATOM 898 C CA . LEU A 1 109 ? 29.809 -1.886 -13.263 1.00 77.56 109 LEU A CA 1
ATOM 899 C C . LEU A 1 109 ? 29.960 -3.362 -13.657 1.00 77.56 109 LEU A C 1
ATOM 901 O O . LEU A 1 109 ? 31.020 -3.945 -13.428 1.00 77.56 109 LEU A O 1
ATOM 905 N N . ILE A 1 110 ? 28.918 -3.996 -14.202 1.00 73.62 110 ILE A N 1
ATOM 906 C CA . ILE A 1 110 ? 28.983 -5.402 -14.615 1.00 73.62 110 ILE A CA 1
ATOM 907 C C . ILE A 1 110 ? 29.856 -5.519 -15.870 1.00 73.62 110 ILE A C 1
ATOM 909 O O . ILE A 1 110 ? 29.422 -5.252 -16.992 1.00 73.62 110 ILE A O 1
ATOM 913 N N . GLU A 1 111 ? 31.091 -5.985 -15.686 1.00 65.31 111 GLU A N 1
ATOM 914 C CA . GLU A 1 111 ? 31.943 -6.396 -16.799 1.00 65.31 111 GLU A CA 1
ATOM 915 C C . GLU A 1 111 ? 31.313 -7.580 -17.564 1.00 65.31 111 GLU A C 1
ATOM 917 O O . GLU A 1 111 ? 30.676 -8.458 -16.965 1.00 65.31 111 GLU A O 1
ATOM 922 N N . PRO A 1 112 ? 31.473 -7.650 -18.900 1.00 65.81 112 PRO A N 1
ATOM 923 C CA . PRO A 1 112 ? 31.008 -8.790 -19.676 1.00 65.81 112 PRO A CA 1
ATOM 924 C C . PRO A 1 112 ? 31.654 -10.081 -19.165 1.00 65.81 112 PRO A C 1
ATOM 926 O O . PRO A 1 112 ? 32.867 -10.256 -19.241 1.00 65.81 112 PRO A O 1
ATOM 929 N N . LEU A 1 113 ? 30.837 -11.017 -18.684 1.00 63.66 113 LEU A N 1
ATOM 930 C CA . LEU A 1 113 ? 31.295 -12.348 -18.295 1.00 63.66 113 LEU A CA 1
ATOM 931 C C . LEU A 1 113 ? 31.699 -13.121 -19.566 1.00 63.66 113 LEU A C 1
ATOM 933 O O . LEU A 1 113 ? 30.849 -13.685 -20.260 1.00 63.66 113 LEU A O 1
ATOM 937 N N . ILE A 1 114 ? 32.989 -13.091 -19.915 1.00 64.38 114 ILE A N 1
ATOM 938 C CA . ILE A 1 114 ? 33.551 -13.850 -21.040 1.00 64.38 114 ILE A CA 1
ATOM 939 C C . ILE A 1 114 ? 33.764 -15.288 -20.566 1.00 64.38 114 ILE A C 1
ATOM 941 O O . ILE A 1 114 ? 34.778 -15.612 -19.954 1.00 64.38 114 ILE A O 1
ATOM 945 N N . ILE A 1 115 ? 32.810 -16.172 -20.853 1.00 67.12 115 ILE A N 1
ATOM 946 C CA . ILE A 1 115 ? 33.026 -17.613 -20.697 1.00 67.12 115 ILE A CA 1
ATOM 947 C C . ILE A 1 115 ? 33.854 -18.060 -21.904 1.00 67.12 115 ILE A C 1
ATOM 949 O O . ILE A 1 115 ? 33.305 -18.303 -22.981 1.00 67.12 115 ILE A O 1
ATOM 953 N N . SER A 1 116 ? 35.182 -18.129 -21.762 1.00 63.28 116 SER A N 1
ATOM 954 C CA . SER A 1 116 ? 36.011 -18.781 -22.776 1.00 63.28 116 SER A CA 1
ATOM 955 C C . SER A 1 116 ? 35.739 -20.281 -22.714 1.00 63.28 116 SER A C 1
ATOM 957 O O . SER A 1 116 ? 36.242 -20.976 -21.832 1.00 63.28 116 SER A O 1
ATOM 959 N N . ILE A 1 117 ? 34.935 -20.793 -23.643 1.00 59.66 117 ILE A N 1
ATOM 960 C CA . ILE A 1 117 ? 34.782 -22.235 -23.847 1.00 59.66 117 ILE A CA 1
ATOM 961 C C . ILE A 1 117 ? 36.033 -22.710 -24.598 1.00 59.66 117 ILE A C 1
ATOM 963 O O . ILE A 1 117 ? 35.989 -23.032 -25.783 1.00 59.66 117 ILE A O 1
ATOM 967 N N . ASN A 1 118 ? 37.181 -22.686 -23.919 1.00 57.78 118 ASN A N 1
ATOM 968 C CA . ASN A 1 118 ? 38.321 -23.467 -24.359 1.00 57.78 118 ASN A CA 1
ATOM 969 C C . ASN A 1 118 ? 38.022 -24.903 -23.953 1.00 57.78 118 ASN A C 1
ATOM 971 O O . ASN A 1 118 ? 37.986 -25.248 -22.775 1.00 57.78 118 ASN A O 1
ATOM 975 N N . ASN A 1 119 ? 37.749 -25.721 -24.962 1.00 59.81 119 ASN A N 1
ATOM 976 C CA . ASN A 1 119 ? 37.635 -27.161 -24.838 1.00 59.81 119 ASN A CA 1
ATOM 977 C C . ASN A 1 119 ? 39.032 -27.731 -24.527 1.00 59.81 119 ASN A C 1
ATOM 979 O O . ASN A 1 119 ? 39.733 -28.216 -25.410 1.00 59.81 119 ASN A O 1
ATOM 983 N N . SER A 1 120 ? 39.461 -27.611 -23.277 1.00 56.03 120 SER A N 1
ATOM 984 C CA . SER A 1 120 ? 40.624 -28.301 -22.729 1.00 56.03 120 SER A CA 1
ATOM 985 C C . SER A 1 120 ? 40.446 -28.373 -21.218 1.00 56.03 120 SER A C 1
ATOM 987 O O . SER A 1 120 ? 40.489 -27.359 -20.527 1.00 56.03 120 SER A O 1
ATOM 989 N N . GLU A 1 121 ? 40.143 -29.589 -20.774 1.00 59.91 121 GLU A N 1
ATOM 990 C CA . GLU A 1 121 ? 39.994 -30.021 -19.391 1.00 59.91 121 GLU A CA 1
ATOM 991 C C . GLU A 1 121 ? 41.215 -29.699 -18.518 1.00 59.91 121 GLU A C 1
ATOM 993 O O . GLU A 1 121 ? 42.324 -29.519 -19.015 1.00 59.91 121 GLU A O 1
ATOM 998 N N . SER A 1 122 ? 40.945 -29.784 -17.212 1.00 55.44 122 SER A N 1
ATOM 999 C CA . SER A 1 122 ? 41.844 -29.883 -16.061 1.00 55.44 122 SER A CA 1
ATOM 1000 C C . SER A 1 122 ? 42.414 -28.575 -15.518 1.00 55.44 122 SER A C 1
ATOM 1002 O O . SER A 1 122 ? 43.388 -28.063 -16.045 1.00 55.44 122 SER A O 1
ATOM 1004 N N . ASP A 1 123 ? 41.859 -28.137 -14.387 1.00 56.12 123 ASP A N 1
ATOM 1005 C CA . ASP A 1 123 ? 42.657 -27.980 -13.170 1.00 56.12 123 ASP A CA 1
ATOM 1006 C C . ASP A 1 123 ? 41.799 -28.405 -11.968 1.00 56.12 123 ASP A C 1
ATOM 1008 O O . ASP A 1 123 ? 40.733 -27.853 -11.691 1.00 56.12 123 ASP A O 1
ATOM 1012 N N . MET A 1 124 ? 42.224 -29.496 -11.326 1.00 56.19 124 MET A N 1
ATOM 1013 C CA . MET A 1 124 ? 41.709 -29.924 -10.031 1.00 56.19 124 MET A CA 1
ATOM 1014 C C . MET A 1 124 ? 42.332 -29.031 -8.964 1.00 56.19 124 MET A C 1
ATOM 1016 O O . MET A 1 124 ? 43.525 -29.167 -8.702 1.00 56.19 124 MET A O 1
ATOM 1020 N N . ASP A 1 125 ? 41.529 -28.219 -8.283 1.00 55.69 125 ASP A N 1
ATOM 1021 C CA . ASP A 1 125 ? 41.927 -27.680 -6.986 1.00 55.69 125 ASP A CA 1
ATOM 1022 C C . ASP A 1 125 ? 41.278 -28.508 -5.879 1.00 55.69 125 ASP A C 1
ATOM 1024 O O . ASP A 1 125 ? 40.075 -28.490 -5.627 1.00 55.69 125 ASP A O 1
ATOM 1028 N N . THR A 1 126 ? 42.142 -29.327 -5.293 1.00 57.81 126 THR A N 1
ATOM 1029 C CA . THR A 1 126 ? 41.895 -30.286 -4.223 1.00 57.81 126 THR A CA 1
ATOM 1030 C C . THR A 1 126 ? 41.353 -29.592 -2.971 1.00 57.81 126 THR A C 1
ATOM 1032 O O . THR A 1 126 ? 41.977 -28.668 -2.446 1.00 57.81 126 THR A O 1
ATOM 1035 N N . ASP A 1 127 ? 40.235 -30.097 -2.445 1.00 53.62 127 ASP A N 1
ATOM 1036 C CA . ASP A 1 127 ? 39.736 -29.782 -1.106 1.00 53.62 127 ASP A CA 1
ATOM 1037 C C . ASP A 1 127 ? 40.827 -30.005 -0.048 1.00 53.62 127 ASP A C 1
ATOM 1039 O O . ASP A 1 127 ? 41.375 -31.101 0.087 1.00 53.62 127 ASP A O 1
ATOM 1043 N N . SER A 1 128 ? 41.083 -28.990 0.776 1.00 56.44 128 SER A N 1
ATOM 1044 C CA . SER A 1 128 ? 41.748 -29.173 2.069 1.00 56.44 128 SER A CA 1
ATOM 1045 C C . SER A 1 128 ? 40.863 -28.615 3.176 1.00 56.44 128 SER A C 1
ATOM 1047 O O . SER A 1 128 ? 40.985 -27.483 3.637 1.00 56.44 128 SER A O 1
ATOM 1049 N N . SER A 1 129 ? 39.935 -29.466 3.610 1.00 55.62 129 SER A N 1
ATOM 1050 C CA . SER A 1 129 ? 39.238 -29.312 4.880 1.00 55.62 129 SER A CA 1
ATOM 1051 C C . SER A 1 129 ? 40.233 -29.545 6.019 1.00 55.62 129 SER A C 1
ATOM 1053 O O . SER A 1 129 ? 40.522 -30.692 6.354 1.00 55.62 129 SER A O 1
ATOM 1055 N N . ASN A 1 130 ? 40.746 -28.481 6.640 1.00 53.69 130 ASN A N 1
ATOM 1056 C CA . ASN A 1 130 ? 41.383 -28.601 7.951 1.00 53.69 130 ASN A CA 1
ATOM 1057 C C . ASN A 1 130 ? 40.325 -28.402 9.030 1.00 53.69 130 ASN A C 1
ATOM 1059 O O . ASN A 1 130 ? 40.035 -27.292 9.471 1.00 53.69 130 ASN A O 1
ATOM 1063 N N . ASN A 1 131 ? 39.746 -29.529 9.432 1.00 56.22 131 ASN A N 1
ATOM 1064 C CA . ASN A 1 131 ? 38.991 -29.651 10.661 1.00 56.22 131 ASN A CA 1
ATOM 1065 C C . ASN A 1 131 ? 39.998 -29.692 11.821 1.00 56.22 131 ASN A C 1
ATOM 1067 O O . ASN A 1 131 ? 40.773 -30.641 11.936 1.00 56.22 131 ASN A O 1
ATOM 1071 N N . SER A 1 132 ? 39.992 -28.679 12.681 1.00 53.69 132 SER A N 1
ATOM 1072 C CA . SER A 1 132 ? 40.554 -28.804 14.025 1.00 53.69 132 SER A CA 1
ATOM 1073 C C . SER A 1 132 ? 39.536 -28.289 15.029 1.00 53.69 132 SER A C 1
ATOM 1075 O O . SER A 1 132 ? 39.533 -27.118 15.408 1.00 53.69 132 SER A O 1
ATOM 1077 N N . GLU A 1 133 ? 38.660 -29.202 15.439 1.00 50.12 133 GLU A N 1
ATOM 1078 C CA . GLU A 1 133 ? 38.140 -29.213 16.798 1.00 50.12 133 GLU A CA 1
ATOM 1079 C C . GLU A 1 133 ? 39.326 -29.234 17.770 1.00 50.12 133 GLU A C 1
ATOM 1081 O O . GLU A 1 133 ? 40.276 -29.996 17.580 1.00 50.12 133 GLU A O 1
ATOM 1086 N N . ASN A 1 134 ? 39.268 -28.408 18.812 1.00 47.88 134 ASN A N 1
ATOM 1087 C CA . ASN A 1 134 ? 39.652 -28.838 20.152 1.00 47.88 134 ASN A CA 1
ATOM 1088 C C . ASN A 1 134 ? 39.108 -27.850 21.196 1.00 47.88 134 ASN A C 1
ATOM 1090 O O . ASN A 1 134 ? 39.547 -26.704 21.245 1.00 47.88 134 ASN A O 1
ATOM 1094 N N . CYS A 1 135 ? 38.156 -28.383 21.973 1.00 42.47 135 CYS A N 1
ATOM 1095 C CA . CYS A 1 135 ? 37.726 -28.101 23.352 1.00 42.47 135 CYS A CA 1
ATOM 1096 C C . CYS A 1 135 ? 37.644 -26.657 23.864 1.00 42.47 135 CYS A C 1
ATOM 1098 O O . CYS A 1 135 ? 38.702 -26.059 24.156 1.00 42.47 135 CYS A O 1
#

Organism: Anoplophora glabripennis (NCBI:txid217634)

Radius of gyration: 25.52 Å; Cα contacts (8 Å, |Δi|>4): 53; chains: 1; bounding box: 60×44×52 Å

Solvent-accessible surface area (backbone atoms only — not comparable to full-atom values): 8594 Å² total; per-residue (Å²): 135,52,66,70,58,52,53,53,56,43,66,79,48,43,81,85,73,66,83,46,72,66,54,57,57,33,45,77,71,77,42,82,84,82,81,79,66,87,95,46,61,74,69,36,43,65,55,56,53,46,50,53,35,51,51,50,31,59,76,67,60,84,78,86,41,70,70,59,52,50,55,38,4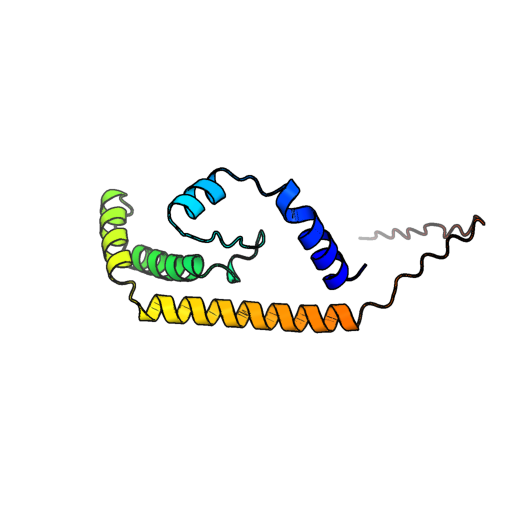6,55,53,32,58,70,66,60,45,74,67,57,51,52,53,33,46,56,49,22,53,51,51,49,53,53,52,52,54,55,50,54,54,48,57,73,66,58,70,84,85,78,79,78,83,67,93,67,85,86,84,86,82,78,87,78,85,82,83,75,88,79,135

pLDDT: mean 84.79, std 14.99, range [42.47, 98.06]